Protein AF-A0A2M7FS02-F1 (afdb_monomer_lite)

Radius of gyration: 15.83 Å; chains: 1; bounding box: 42×25×38 Å

Secondary structure (DSSP, 8-state):
---EEEEEETTEEEEEE--EEEEETTEEEE---EEEEEETTTEEEEEE--S-HHHHHHHHHHHHH--B-SSTTSPPB-TTT--

pLDDT: mean 94.88, std 4.04, range [75.06, 98.62]

Sequence (83 aa):
MTYCVAIKLNVGLVFLSDSRTNAGLDQISTFRKMIVYEKPDDRFMVLLSAGNLSISQSVREILQVEKLKEHEDSQPITIWNAT

Foldseek 3Di:
DWDWDWDDDPVGIDIDTAFWDDQDDVDTDGDDQWDWDDDPPQDIDIGGDDDHPVVSVVVVVCLVPPWDDPDPPDHTDHPRPDD

Structure (mmCIF, N/CA/C/O backbone):
data_AF-A0A2M7FS02-F1
#
_entry.id   AF-A0A2M7FS02-F1
#
loop_
_atom_site.group_PDB
_atom_site.id
_atom_site.type_symbol
_atom_site.label_atom_id
_atom_site.label_alt_id
_atom_site.label_comp_id
_atom_site.label_asym_id
_atom_site.label_entity_id
_atom_site.label_seq_id
_atom_site.pdbx_PDB_ins_code
_atom_site.Cartn_x
_atom_site.Cartn_y
_atom_site.Cartn_z
_atom_site.occupancy
_atom_site.B_iso_or_equiv
_atom_site.auth_seq_id
_atom_site.auth_comp_id
_atom_site.auth_asym_id
_atom_site.auth_atom_id
_atom_site.pdbx_PDB_model_num
ATOM 1 N N . MET A 1 1 ? 12.603 0.013 -12.763 1.00 75.06 1 MET A N 1
ATOM 2 C CA . MET A 1 1 ? 11.425 0.368 -13.579 1.00 75.06 1 MET A CA 1
ATOM 3 C C . MET A 1 1 ? 10.233 0.069 -12.711 1.00 75.06 1 MET A C 1
ATOM 5 O O . MET A 1 1 ? 10.185 -1.041 -12.219 1.00 75.06 1 MET A O 1
ATOM 9 N N . THR A 1 2 ? 9.381 1.058 -12.469 1.00 94.81 2 THR A N 1
ATOM 10 C CA . THR A 1 2 ? 8.263 0.943 -11.534 1.00 94.81 2 THR A CA 1
ATOM 11 C C . THR A 1 2 ? 6.980 1.250 -12.283 1.00 94.81 2 THR A C 1
ATOM 13 O O . THR A 1 2 ? 6.848 2.354 -12.810 1.00 94.81 2 THR A O 1
ATOM 16 N N . TYR A 1 3 ? 6.064 0.287 -12.339 1.00 97.75 3 TYR A N 1
ATOM 17 C CA . TYR A 1 3 ? 4.791 0.423 -13.027 1.00 97.75 3 TYR A CA 1
ATOM 18 C C . TYR A 1 3 ? 3.666 -0.281 -12.269 1.00 97.75 3 TYR A C 1
ATOM 20 O O . TYR A 1 3 ? 3.730 -1.473 -11.959 1.00 97.75 3 TYR A O 1
ATOM 28 N N . CYS A 1 4 ? 2.621 0.494 -12.000 1.00 98.12 4 CYS A N 1
ATOM 29 C CA . CYS A 1 4 ? 1.423 0.078 -11.294 1.00 98.12 4 CYS A CA 1
ATOM 30 C C . CYS A 1 4 ? 0.206 0.567 -12.083 1.00 98.12 4 CYS A C 1
ATOM 32 O O . CYS A 1 4 ? 0.233 1.661 -12.649 1.00 98.12 4 CYS A O 1
ATOM 34 N N . VAL A 1 5 ? -0.863 -0.224 -12.100 1.00 98.31 5 VAL A N 1
ATOM 35 C CA . VAL A 1 5 ? -2.130 0.128 -12.743 1.00 98.31 5 VAL A CA 1
ATOM 36 C C . VAL A 1 5 ? -3.300 -0.286 -11.855 1.00 98.31 5 VAL A C 1
ATOM 38 O O . VAL A 1 5 ? -3.296 -1.360 -11.251 1.00 98.31 5 VAL A O 1
ATOM 41 N N . ALA A 1 6 ? -4.301 0.586 -11.783 1.00 98.38 6 ALA A N 1
ATOM 42 C CA . ALA A 1 6 ? -5.592 0.313 -11.174 1.00 98.38 6 ALA A CA 1
ATOM 43 C C . ALA A 1 6 ? -6.685 0.646 -12.192 1.00 98.38 6 ALA A C 1
ATOM 45 O O . ALA A 1 6 ? -6.645 1.700 -12.827 1.00 98.38 6 ALA A O 1
ATOM 46 N N . ILE A 1 7 ? -7.648 -0.255 -12.357 1.00 98.62 7 ILE A N 1
ATOM 47 C CA . ILE A 1 7 ? -8.756 -0.109 -13.300 1.00 98.62 7 ILE A CA 1
ATOM 48 C C . ILE A 1 7 ? -10.057 -0.185 -12.515 1.00 98.62 7 ILE A C 1
ATOM 50 O O . ILE A 1 7 ? -10.296 -1.150 -11.790 1.00 98.62 7 ILE A O 1
ATOM 54 N N . LYS A 1 8 ? -10.907 0.828 -12.693 1.00 98.00 8 LYS A N 1
ATOM 55 C CA . LYS A 1 8 ? -12.280 0.833 -12.195 1.00 98.00 8 LYS A CA 1
ATOM 56 C C . LYS A 1 8 ? -13.222 0.364 -13.296 1.00 98.00 8 LYS A C 1
ATOM 58 O O . LYS A 1 8 ? -13.251 0.944 -14.377 1.00 98.00 8 LYS A O 1
ATOM 63 N N . LEU A 1 9 ? -14.014 -0.653 -12.990 1.00 98.31 9 LEU A N 1
ATOM 64 C CA . LEU A 1 9 ? -15.053 -1.213 -13.843 1.00 98.31 9 LEU A CA 1
ATOM 65 C C . LEU A 1 9 ? -16.416 -1.037 -13.166 1.00 98.31 9 LEU A C 1
ATOM 67 O O . LEU A 1 9 ? -16.503 -0.810 -11.961 1.00 98.31 9 LEU A O 1
ATOM 71 N N . ASN A 1 10 ? -17.494 -1.209 -13.929 1.00 98.12 10 ASN A N 1
ATOM 72 C CA . ASN A 1 10 ? -18.849 -1.189 -13.365 1.00 98.12 10 ASN A CA 1
ATOM 73 C C . ASN A 1 10 ? -19.078 -2.321 -12.347 1.00 98.12 10 ASN A C 1
ATOM 75 O O . ASN A 1 10 ? -19.891 -2.174 -11.444 1.00 98.12 10 ASN A O 1
ATOM 79 N N . VAL A 1 11 ? -18.357 -3.438 -12.492 1.00 97.88 11 VAL A N 1
ATOM 80 C CA . VAL A 1 11 ? -18.493 -4.642 -11.653 1.00 97.88 11 VAL A CA 1
ATOM 81 C C . VAL A 1 11 ? -17.448 -4.739 -10.539 1.00 97.88 11 VAL A C 1
ATOM 83 O O . VAL A 1 11 ? -17.478 -5.692 -9.768 1.00 97.88 11 VAL A O 1
ATOM 86 N N . GLY A 1 12 ? -16.499 -3.801 -10.457 1.00 96.88 12 GLY A N 1
ATOM 87 C CA . GLY A 1 12 ? -15.441 -3.863 -9.451 1.00 96.88 12 GLY A CA 1
ATOM 88 C C . GLY A 1 12 ? -14.141 -3.190 -9.869 1.00 96.88 12 GLY A C 1
ATOM 89 O O . GLY A 1 12 ? -14.117 -2.316 -10.735 1.00 96.88 12 GLY A O 1
ATOM 90 N N . LEU A 1 13 ? -13.047 -3.597 -9.227 1.00 98.12 13 LEU A N 1
ATOM 91 C CA . LEU A 1 13 ? -11.720 -3.005 -9.384 1.00 98.12 13 LEU A CA 1
ATOM 92 C C . LEU A 1 13 ? -10.690 -4.081 -9.755 1.00 98.12 13 LEU A C 1
ATOM 94 O O . LEU A 1 13 ? -10.773 -5.212 -9.281 1.00 98.12 13 LEU A O 1
ATOM 98 N N . VAL A 1 14 ? -9.699 -3.715 -10.568 1.00 98.00 14 VAL A N 1
ATOM 99 C CA . VAL A 1 14 ? -8.538 -4.556 -10.906 1.00 98.00 14 VAL A CA 1
ATOM 100 C C . VAL A 1 14 ? -7.265 -3.795 -10.563 1.00 98.00 14 VAL A C 1
ATOM 102 O O . VAL A 1 14 ? -7.127 -2.633 -10.938 1.00 98.00 14 VAL A O 1
ATOM 105 N N . PHE A 1 15 ? -6.321 -4.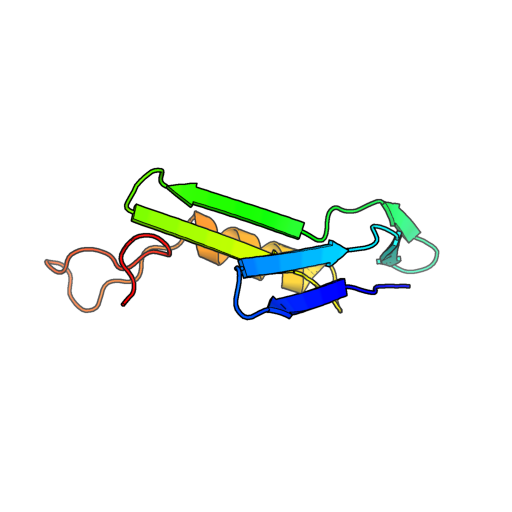451 -9.890 1.00 98.56 15 PHE A N 1
ATOM 106 C CA . PHE A 1 15 ? -5.043 -3.860 -9.491 1.00 98.56 15 PHE A CA 1
ATOM 107 C C . PHE A 1 15 ? -3.885 -4.734 -9.961 1.00 98.56 15 PHE A C 1
ATOM 109 O O . PHE A 1 15 ? -3.941 -5.957 -9.848 1.00 98.56 15 PHE A O 1
ATOM 116 N N . LEU A 1 16 ? -2.814 -4.112 -10.450 1.00 98.25 16 LEU A N 1
ATOM 117 C CA . LEU A 1 16 ? -1.592 -4.806 -10.848 1.00 98.25 16 LEU A CA 1
ATOM 118 C C . LEU A 1 16 ? -0.371 -3.927 -10.570 1.00 98.25 16 LEU A C 1
ATOM 120 O O . LEU A 1 16 ? -0.396 -2.716 -10.781 1.00 98.25 16 LEU A O 1
ATOM 124 N N . SER A 1 17 ? 0.709 -4.542 -10.093 1.00 98.25 17 SER A N 1
ATOM 125 C CA . SER A 1 17 ? 1.979 -3.862 -9.831 1.00 98.25 17 SER A CA 1
ATOM 126 C C . SER A 1 17 ? 3.156 -4.751 -10.192 1.00 98.25 17 SER A C 1
ATOM 128 O O . SER A 1 17 ? 3.161 -5.933 -9.844 1.00 98.25 17 SER A O 1
ATOM 130 N N . ASP A 1 18 ? 4.184 -4.173 -10.799 1.00 97.94 18 ASP A N 1
ATOM 131 C CA . ASP A 1 18 ? 5.491 -4.815 -10.890 1.00 97.94 18 ASP A CA 1
ATOM 132 C C . ASP A 1 18 ? 6.254 -4.721 -9.544 1.00 97.94 18 ASP A C 1
ATOM 134 O O . ASP A 1 18 ? 5.814 -4.087 -8.583 1.00 97.94 18 ASP A O 1
ATOM 138 N N . SER A 1 19 ? 7.444 -5.319 -9.458 1.00 96.94 19 SER A N 1
ATOM 139 C CA . SER A 1 19 ? 8.239 -5.372 -8.222 1.00 96.94 19 SER A CA 1
ATOM 140 C C . SER A 1 19 ? 9.684 -4.887 -8.357 1.00 96.94 19 SER A C 1
ATOM 142 O O . SER A 1 19 ? 10.358 -4.725 -7.342 1.00 96.94 19 SER A O 1
ATOM 144 N N . ARG A 1 20 ? 10.167 -4.578 -9.568 1.00 97.69 20 ARG A N 1
ATOM 145 C CA . ARG A 1 20 ? 11.539 -4.094 -9.765 1.00 97.69 20 ARG A CA 1
ATOM 146 C C . ARG A 1 20 ? 11.661 -2.671 -9.226 1.00 97.69 20 ARG A C 1
ATOM 148 O O . ARG A 1 20 ? 10.921 -1.789 -9.647 1.00 97.69 20 ARG A O 1
ATOM 155 N N . THR A 1 21 ? 12.618 -2.405 -8.350 1.00 96.44 21 THR A N 1
ATOM 156 C CA . THR A 1 21 ? 12.782 -1.081 -7.734 1.00 96.44 21 THR A CA 1
ATOM 157 C C . THR A 1 21 ? 14.246 -0.681 -7.723 1.00 96.44 21 THR A C 1
ATOM 159 O O . THR A 1 21 ? 15.113 -1.514 -7.481 1.00 96.44 21 THR A O 1
ATOM 162 N N . ASN A 1 22 ? 14.515 0.595 -7.995 1.00 95.06 22 ASN A N 1
ATOM 163 C CA . ASN A 1 22 ? 15.823 1.192 -7.751 1.00 95.06 22 ASN A CA 1
ATOM 164 C C . ASN A 1 22 ? 15.862 1.657 -6.284 1.00 95.06 22 ASN A C 1
ATOM 166 O O . ASN A 1 22 ? 15.074 2.523 -5.902 1.00 95.06 22 ASN A O 1
ATOM 170 N N . ALA A 1 23 ? 16.722 1.038 -5.479 1.00 92.44 23 ALA A N 1
ATOM 171 C CA . ALA A 1 23 ? 16.916 1.333 -4.059 1.00 92.44 23 ALA A CA 1
ATOM 172 C C . ALA A 1 23 ? 18.180 2.173 -3.789 1.00 92.44 23 ALA A C 1
ATOM 174 O O . ALA A 1 23 ? 18.461 2.499 -2.640 1.00 92.44 23 ALA A O 1
ATOM 175 N N . GLY A 1 24 ? 18.932 2.530 -4.832 1.00 93.12 24 GLY A N 1
ATOM 176 C CA . GLY A 1 24 ? 20.215 3.214 -4.736 1.00 93.12 24 GLY A CA 1
ATOM 177 C C . GLY A 1 24 ? 21.065 3.000 -5.987 1.00 93.12 24 GLY A C 1
ATOM 178 O O . GLY A 1 24 ? 20.686 2.269 -6.906 1.00 93.12 24 GLY A O 1
ATOM 179 N N . LEU A 1 25 ? 22.239 3.632 -6.019 1.00 94.88 25 LEU A N 1
ATOM 180 C CA . LEU A 1 25 ? 23.209 3.419 -7.092 1.00 94.88 25 LEU A CA 1
ATOM 181 C C . LEU A 1 25 ? 23.566 1.926 -7.171 1.00 94.88 25 LEU A C 1
ATOM 183 O O . LEU A 1 25 ? 23.957 1.336 -6.167 1.00 94.88 25 LEU A O 1
ATOM 187 N N . ASP A 1 26 ? 23.360 1.325 -8.344 1.00 93.44 26 ASP A N 1
ATOM 188 C CA . ASP A 1 26 ? 23.576 -0.103 -8.625 1.00 93.44 26 ASP A CA 1
ATOM 189 C C . ASP A 1 26 ? 22.816 -1.083 -7.715 1.00 93.44 26 ASP A C 1
ATOM 191 O O . ASP A 1 26 ? 23.146 -2.264 -7.620 1.00 93.44 26 ASP A O 1
ATOM 195 N N . GLN A 1 27 ? 21.733 -0.620 -7.086 1.00 94.19 27 GLN A N 1
ATOM 196 C CA . GLN A 1 27 ? 20.880 -1.436 -6.225 1.00 94.19 27 GLN A CA 1
ATOM 197 C C . GLN A 1 27 ? 19.491 -1.589 -6.840 1.00 94.19 27 GLN A C 1
ATOM 199 O O . GLN A 1 27 ? 18.545 -0.870 -6.508 1.00 94.19 27 GLN A O 1
ATOM 204 N N . ILE A 1 28 ? 19.360 -2.548 -7.758 1.00 95.19 28 ILE A N 1
ATOM 205 C CA . ILE A 1 28 ? 18.069 -2.938 -8.329 1.00 95.19 28 ILE A CA 1
ATOM 206 C C . ILE A 1 28 ? 17.605 -4.227 -7.658 1.00 95.19 28 ILE A C 1
ATOM 208 O O . ILE A 1 28 ? 18.195 -5.285 -7.853 1.00 95.19 28 ILE A O 1
ATOM 212 N N . SER A 1 29 ? 16.507 -4.132 -6.915 1.00 95.62 29 SER A N 1
ATOM 213 C CA . SER A 1 29 ? 15.982 -5.222 -6.089 1.00 95.62 29 SER A CA 1
ATOM 214 C C . SER A 1 29 ? 14.473 -5.381 -6.264 1.00 95.62 29 SER A C 1
ATOM 216 O O . SER A 1 29 ? 13.808 -4.574 -6.922 1.00 95.62 29 SER A O 1
ATOM 218 N N . THR A 1 30 ? 13.927 -6.433 -5.663 1.00 97.12 30 THR A N 1
ATOM 219 C CA . THR A 1 30 ? 12.498 -6.751 -5.690 1.00 97.12 30 THR A CA 1
ATOM 220 C C . THR A 1 30 ? 11.823 -6.233 -4.425 1.00 97.12 30 THR A C 1
ATOM 222 O O . THR A 1 30 ? 12.099 -6.722 -3.334 1.00 97.12 30 THR A O 1
ATOM 225 N N . PHE A 1 31 ? 10.898 -5.284 -4.566 1.00 96.69 31 PHE A N 1
ATOM 226 C CA . PHE A 1 31 ? 10.067 -4.793 -3.465 1.00 96.69 31 PHE A CA 1
ATOM 227 C C . PHE A 1 31 ? 8.589 -4.837 -3.845 1.00 96.69 31 PHE A C 1
ATOM 229 O O . PHE A 1 31 ? 8.208 -4.558 -4.982 1.00 96.69 31 PHE A O 1
ATOM 236 N N . ARG A 1 32 ? 7.737 -5.185 -2.877 1.00 96.62 32 ARG A N 1
ATOM 237 C CA . ARG A 1 32 ? 6.284 -5.208 -3.065 1.00 96.62 32 ARG A CA 1
ATOM 238 C C . ARG A 1 32 ? 5.749 -3.778 -3.161 1.00 96.62 32 ARG A C 1
ATOM 240 O O . ARG A 1 32 ? 5.978 -2.980 -2.258 1.00 96.62 32 ARG A O 1
ATOM 247 N N . LYS A 1 33 ? 5.007 -3.495 -4.234 1.00 97.94 33 LYS A N 1
ATOM 248 C CA . LYS A 1 33 ? 4.395 -2.183 -4.501 1.00 97.94 33 LYS A CA 1
ATOM 249 C C . LYS A 1 33 ? 2.878 -2.153 -4.331 1.00 97.94 33 LYS A C 1
ATOM 251 O O . LYS A 1 33 ? 2.275 -1.115 -4.550 1.00 97.94 33 LYS A O 1
ATOM 256 N N . MET A 1 34 ? 2.274 -3.278 -3.954 1.00 98.19 34 MET A N 1
ATOM 257 C CA . MET A 1 34 ? 0.843 -3.408 -3.697 1.00 98.19 34 MET A CA 1
ATOM 258 C C . MET A 1 34 ? 0.617 -3.873 -2.265 1.00 98.19 34 MET A C 1
ATOM 260 O O . MET A 1 34 ? 1.217 -4.857 -1.827 1.00 98.19 34 MET A O 1
ATOM 264 N N . ILE A 1 35 ? -0.261 -3.181 -1.551 1.00 97.06 35 ILE A N 1
ATOM 265 C CA . ILE A 1 35 ? -0.675 -3.533 -0.194 1.00 97.06 35 ILE A CA 1
ATOM 266 C C . ILE A 1 35 ? -2.192 -3.540 -0.157 1.00 97.06 35 ILE A C 1
ATOM 268 O O . ILE A 1 35 ? -2.827 -2.608 -0.643 1.00 97.06 35 ILE A O 1
ATOM 272 N N . VAL A 1 36 ? -2.746 -4.601 0.419 1.00 96.25 36 VAL A N 1
ATOM 273 C CA . VAL A 1 36 ? -4.182 -4.773 0.612 1.00 96.25 36 VAL A CA 1
ATOM 274 C C . VAL A 1 36 ? -4.498 -4.513 2.077 1.00 96.25 36 VAL A C 1
ATOM 276 O O . VAL A 1 36 ? -3.874 -5.100 2.961 1.00 96.25 36 VAL A O 1
ATOM 279 N N . TYR A 1 37 ? -5.456 -3.627 2.314 1.00 95.38 37 TYR A N 1
ATOM 280 C CA . TYR A 1 37 ? -6.046 -3.359 3.616 1.00 95.38 37 TYR A CA 1
ATOM 281 C C . TYR A 1 37 ? -7.487 -3.848 3.567 1.00 95.38 37 TYR A C 1
ATOM 283 O 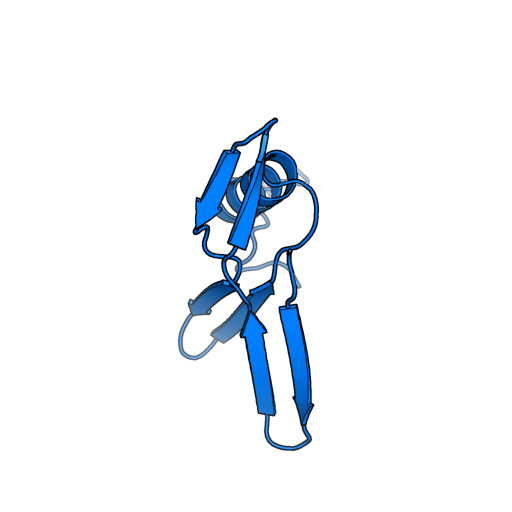O . TYR A 1 37 ? -8.315 -3.286 2.850 1.00 95.38 37 TYR A O 1
ATOM 291 N N . GLU A 1 38 ? -7.780 -4.902 4.315 1.00 95.62 38 GLU A N 1
ATOM 292 C CA . GLU A 1 38 ? -9.097 -5.523 4.336 1.00 95.62 38 GLU A CA 1
ATOM 293 C C . GLU A 1 38 ? -9.618 -5.581 5.766 1.00 95.62 38 GLU A C 1
ATOM 295 O O . GLU A 1 38 ? -8.957 -6.102 6.668 1.00 95.62 38 GLU A O 1
ATOM 300 N N . LYS A 1 39 ? -10.822 -5.044 5.952 1.00 95.00 39 LYS A N 1
ATOM 301 C CA . LYS A 1 39 ? -11.660 -5.299 7.113 1.00 95.00 39 LYS A CA 1
ATOM 302 C C . LYS A 1 39 ? -12.953 -5.921 6.582 1.00 95.00 39 LYS A C 1
ATOM 304 O O . LYS A 1 39 ? -13.755 -5.177 6.005 1.00 95.00 39 LYS A O 1
ATOM 309 N N . PRO A 1 40 ? -13.121 -7.254 6.711 1.00 95.81 40 PRO A N 1
ATOM 310 C CA . PRO A 1 40 ? -14.289 -7.955 6.191 1.00 95.81 40 PRO A CA 1
ATOM 311 C C . PRO A 1 40 ? -15.584 -7.264 6.618 1.00 95.81 40 PRO A C 1
ATOM 313 O O . PRO A 1 40 ? -15.676 -6.769 7.742 1.00 95.81 40 PRO A O 1
ATOM 316 N N . ASP A 1 41 ? -16.537 -7.186 5.692 1.00 95.12 41 ASP A N 1
ATOM 317 C CA . ASP A 1 41 ? -17.857 -6.567 5.878 1.00 95.12 41 ASP A CA 1
ATOM 318 C C . ASP A 1 41 ? -17.869 -5.050 6.196 1.00 95.12 41 ASP A C 1
ATOM 320 O O . ASP A 1 41 ? -18.936 -4.485 6.424 1.00 95.12 41 ASP A O 1
ATOM 324 N N . ASP A 1 42 ? -16.719 -4.362 6.172 1.00 94.56 42 ASP A N 1
ATOM 325 C CA . ASP A 1 42 ? -16.606 -2.907 6.404 1.00 94.56 42 ASP A CA 1
ATOM 326 C C . ASP A 1 42 ? -15.963 -2.203 5.203 1.00 94.56 42 ASP A C 1
ATOM 328 O O . ASP A 1 42 ? -16.613 -1.422 4.506 1.00 94.56 42 ASP A O 1
ATOM 332 N N . ARG A 1 43 ? -14.684 -2.492 4.921 1.00 93.56 43 ARG A N 1
ATOM 333 C CA . ARG A 1 43 ? -13.938 -1.792 3.868 1.00 93.56 43 ARG A CA 1
ATOM 334 C C . ARG A 1 43 ? -12.777 -2.594 3.302 1.00 93.56 43 ARG A C 1
ATOM 336 O O . ARG A 1 43 ? -12.081 -3.323 4.008 1.00 93.56 43 ARG A O 1
ATOM 343 N N . PHE A 1 44 ? -12.522 -2.358 2.020 1.00 94.88 44 PHE A N 1
ATOM 344 C CA . PHE A 1 44 ? -11.393 -2.896 1.274 1.00 94.88 44 PHE A CA 1
ATOM 345 C C . PHE A 1 44 ? -10.672 -1.755 0.558 1.00 94.88 44 PHE A C 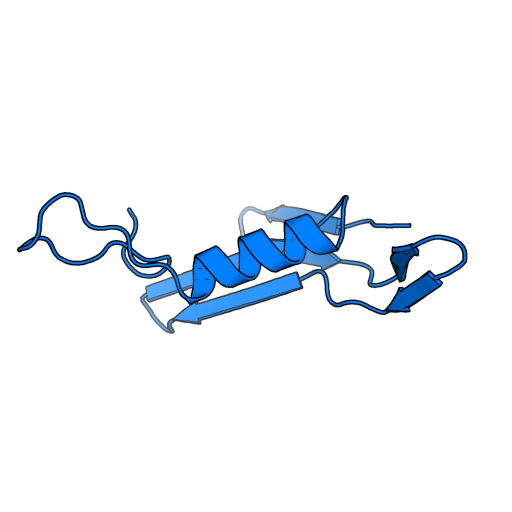1
ATOM 347 O O . PHE A 1 44 ? -11.289 -0.983 -0.177 1.00 94.88 44 PHE A O 1
ATOM 354 N N . MET A 1 45 ? -9.367 -1.636 0.775 1.00 96.12 45 MET A N 1
ATOM 355 C CA . MET A 1 45 ? -8.528 -0.591 0.190 1.00 96.12 45 MET A CA 1
ATOM 356 C C . MET A 1 45 ? -7.239 -1.208 -0.349 1.00 96.12 45 MET A C 1
ATOM 358 O O . MET A 1 45 ? -6.684 -2.139 0.236 1.00 96.12 45 MET A O 1
ATOM 362 N N . VAL A 1 46 ? -6.728 -0.660 -1.451 1.00 97.62 46 VAL A N 1
ATOM 363 C CA . VAL A 1 46 ? -5.458 -1.088 -2.051 1.00 97.62 46 VAL A CA 1
ATOM 364 C C . VAL A 1 46 ? -4.556 0.121 -2.238 1.00 97.62 46 VAL A C 1
ATOM 366 O O . VAL A 1 46 ? -4.948 1.100 -2.870 1.00 97.62 46 VAL A O 1
ATOM 369 N N . LEU A 1 47 ? -3.333 0.033 -1.718 1.00 97.69 47 LEU A N 1
ATOM 370 C CA . LEU A 1 47 ? -2.282 1.025 -1.924 1.00 97.69 47 LEU A CA 1
ATOM 371 C C . LEU A 1 47 ? -1.290 0.509 -2.969 1.00 97.69 47 LEU A C 1
ATOM 373 O O . LEU A 1 47 ? -0.689 -0.552 -2.784 1.00 97.69 47 LEU A O 1
ATOM 377 N N . LEU A 1 48 ? -1.107 1.281 -4.042 1.00 98.44 48 LEU A N 1
ATOM 378 C CA . LEU A 1 48 ? -0.083 1.068 -5.066 1.00 98.44 48 LEU A CA 1
ATOM 379 C C . LEU A 1 48 ? 1.013 2.131 -4.933 1.00 98.44 48 LEU A C 1
ATOM 381 O O . LEU A 1 48 ? 0.697 3.315 -4.831 1.00 98.44 48 LEU A O 1
ATOM 385 N N . SER A 1 49 ? 2.288 1.737 -4.958 1.00 97.81 49 SER A N 1
ATOM 386 C CA . SER A 1 49 ? 3.415 2.671 -4.822 1.00 97.81 49 SER A CA 1
ATOM 387 C C . SER A 1 49 ? 4.245 2.821 -6.098 1.00 97.81 49 SER A C 1
ATOM 389 O O . SER A 1 49 ? 4.457 1.874 -6.857 1.00 97.81 49 SER A O 1
ATOM 391 N N . ALA A 1 50 ? 4.736 4.039 -6.325 1.00 97.12 50 ALA A N 1
ATOM 392 C CA . ALA A 1 50 ? 5.705 4.375 -7.359 1.00 97.12 50 ALA A CA 1
ATOM 393 C C . ALA A 1 50 ? 6.601 5.534 -6.898 1.00 97.12 50 ALA A C 1
ATOM 395 O O . ALA A 1 50 ? 6.240 6.279 -5.991 1.00 97.12 50 ALA A O 1
ATOM 396 N N . GLY A 1 51 ? 7.768 5.690 -7.526 1.00 95.69 51 GLY A N 1
ATOM 397 C CA . GLY A 1 51 ? 8.731 6.737 -7.177 1.00 95.69 51 GLY A CA 1
ATOM 398 C C . GLY A 1 51 ? 9.791 6.273 -6.177 1.00 95.69 51 GLY A C 1
ATOM 399 O O . GLY A 1 51 ? 10.318 5.166 -6.298 1.00 95.69 51 GLY A O 1
ATOM 400 N N . ASN A 1 52 ? 10.148 7.148 -5.234 1.00 96.50 52 ASN A N 1
ATOM 401 C CA . ASN A 1 52 ? 11.228 6.908 -4.280 1.00 96.50 52 ASN A CA 1
ATOM 402 C C . ASN A 1 52 ? 10.837 5.830 -3.250 1.00 96.50 52 ASN A C 1
ATOM 404 O O . ASN A 1 52 ? 9.805 5.939 -2.583 1.00 96.50 52 ASN A O 1
ATOM 408 N N . LEU A 1 53 ? 11.690 4.809 -3.105 1.00 96.19 53 LEU A N 1
ATOM 409 C CA . LEU A 1 53 ? 11.440 3.677 -2.218 1.00 96.19 53 LEU A CA 1
ATOM 410 C C . LEU A 1 53 ? 11.300 4.100 -0.750 1.00 96.19 53 LEU A C 1
ATOM 412 O O . LEU A 1 53 ? 10.322 3.693 -0.127 1.00 96.19 53 LEU A O 1
ATOM 416 N N . SER A 1 54 ? 12.203 4.933 -0.219 1.00 96.94 54 SER A N 1
ATOM 417 C CA . SER A 1 54 ? 12.158 5.327 1.195 1.00 96.94 54 SER A CA 1
ATOM 418 C C . SER A 1 54 ? 10.891 6.115 1.510 1.00 96.94 54 SER A C 1
ATOM 420 O O . SER A 1 54 ? 10.182 5.773 2.449 1.00 96.94 54 SER A O 1
ATOM 422 N N . ILE A 1 55 ? 10.524 7.079 0.662 1.00 97.50 55 ILE A N 1
ATOM 423 C CA . ILE A 1 55 ? 9.297 7.867 0.843 1.00 97.50 55 ILE A CA 1
ATOM 424 C C . ILE A 1 55 ? 8.058 6.969 0.806 1.00 97.50 55 ILE A C 1
ATOM 426 O O . ILE A 1 55 ? 7.193 7.069 1.673 1.00 97.50 55 ILE A O 1
ATOM 430 N N . SER A 1 56 ? 7.976 6.051 -0.163 1.00 97.19 56 SER A N 1
ATOM 431 C CA . SER A 1 56 ? 6.830 5.139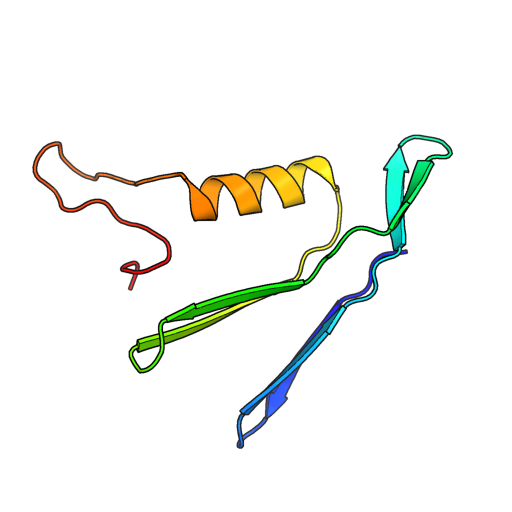 -0.258 1.00 97.19 56 SER A CA 1
ATOM 432 C C . SER A 1 56 ? 6.704 4.205 0.953 1.00 97.19 56 SER A C 1
ATOM 434 O O . SER A 1 56 ? 5.592 3.899 1.384 1.00 97.19 56 SER A O 1
ATOM 436 N N . GLN A 1 57 ? 7.834 3.776 1.526 1.00 96.50 57 GLN A N 1
ATOM 437 C CA . GLN A 1 57 ? 7.869 2.956 2.734 1.00 96.50 57 GLN A CA 1
ATOM 438 C C . GLN A 1 57 ? 7.448 3.760 3.966 1.00 96.50 57 GLN A C 1
ATOM 440 O O . GLN A 1 57 ? 6.609 3.278 4.722 1.00 96.50 57 GLN A O 1
ATOM 445 N N . SER A 1 58 ? 7.942 4.991 4.121 1.00 97.69 58 SER A N 1
ATOM 446 C CA . SER A 1 58 ? 7.560 5.871 5.230 1.00 97.69 58 SER A CA 1
ATOM 447 C C . SER A 1 58 ? 6.073 6.223 5.203 1.00 97.69 58 SER A C 1
ATOM 449 O O . SER A 1 58 ? 5.415 6.157 6.233 1.00 97.69 58 SER A O 1
ATOM 451 N N . VAL A 1 59 ? 5.502 6.532 4.033 1.00 96.88 59 VAL A N 1
ATOM 452 C CA . VAL A 1 59 ? 4.056 6.802 3.914 1.00 96.88 59 VAL A CA 1
ATOM 453 C C . VAL A 1 59 ? 3.232 5.579 4.313 1.00 96.88 59 VAL A C 1
ATOM 455 O O . VAL A 1 59 ? 2.254 5.702 5.047 1.00 96.88 59 VAL A O 1
ATOM 458 N N . ARG A 1 60 ? 3.631 4.384 3.862 1.00 95.19 60 ARG A N 1
ATOM 459 C CA . ARG A 1 60 ? 2.979 3.137 4.275 1.00 95.19 60 ARG A CA 1
ATOM 460 C C . ARG A 1 60 ? 3.045 2.956 5.791 1.00 95.19 60 ARG A C 1
ATOM 462 O O . ARG A 1 60 ? 2.040 2.573 6.383 1.00 95.19 60 ARG A O 1
ATOM 469 N N . GLU A 1 61 ? 4.215 3.154 6.387 1.00 95.94 61 GLU A N 1
ATOM 470 C CA . GLU A 1 61 ? 4.417 2.997 7.827 1.00 95.94 61 GLU A CA 1
ATOM 471 C C . GLU A 1 61 ? 3.520 3.957 8.606 1.00 95.94 61 GLU A C 1
ATOM 473 O O . GLU A 1 61 ? 2.748 3.506 9.447 1.00 95.94 61 GLU A O 1
ATOM 478 N N . ILE A 1 62 ? 3.507 5.237 8.223 1.00 95.56 62 ILE A N 1
ATOM 479 C CA . ILE A 1 62 ? 2.627 6.264 8.793 1.00 95.56 62 ILE A CA 1
ATOM 480 C C . ILE A 1 62 ? 1.162 5.818 8.756 1.00 95.56 62 ILE A C 1
ATOM 482 O O . ILE A 1 62 ? 0.492 5.833 9.782 1.00 95.56 62 ILE A O 1
ATOM 486 N N . LEU A 1 63 ? 0.670 5.333 7.610 1.00 94.56 63 LEU A N 1
ATOM 487 C CA . LEU A 1 63 ? -0.712 4.847 7.487 1.00 94.56 63 LEU A CA 1
ATOM 488 C C . LEU A 1 63 ? -1.039 3.657 8.410 1.00 94.56 63 LEU A C 1
ATOM 490 O O . 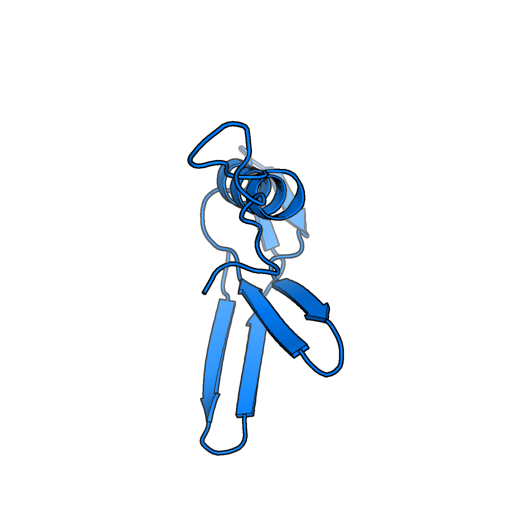LEU A 1 63 ? -2.214 3.409 8.681 1.00 94.56 63 LEU A O 1
ATOM 494 N N . GLN A 1 64 ? -0.034 2.895 8.854 1.00 91.50 64 GLN A N 1
ATOM 495 C CA . GLN A 1 64 ? -0.207 1.733 9.730 1.00 91.50 64 GLN A CA 1
ATOM 496 C C . GLN A 1 64 ? -0.101 2.081 11.217 1.00 91.50 64 GLN A C 1
ATOM 498 O O . GLN A 1 64 ? -0.797 1.459 12.022 1.00 91.50 64 GLN A O 1
ATOM 503 N N . VAL A 1 65 ? 0.773 3.021 11.582 1.00 93.44 65 VAL A N 1
ATOM 504 C CA . VAL A 1 65 ? 1.127 3.276 12.988 1.00 93.44 65 VAL A CA 1
ATOM 505 C C . VAL A 1 65 ? 0.544 4.574 13.535 1.00 93.44 65 VAL A C 1
ATOM 507 O O . VAL A 1 65 ? 0.223 4.632 14.723 1.00 93.44 65 VAL A O 1
ATOM 510 N N . GLU A 1 66 ? 0.382 5.595 12.692 1.00 93.12 66 GLU A N 1
ATOM 511 C CA . GLU A 1 66 ? -0.004 6.923 13.156 1.00 93.12 66 GLU A CA 1
ATOM 512 C C . GLU A 1 66 ? -1.490 7.006 13.500 1.00 93.12 66 GLU A C 1
ATOM 514 O O . GLU A 1 66 ? -2.366 6.420 12.855 1.00 93.12 66 GLU A O 1
ATOM 519 N N . LYS A 1 67 ? -1.762 7.772 14.555 1.00 93.56 67 LYS A N 1
ATOM 520 C CA . LYS A 1 67 ? -3.096 8.038 15.089 1.00 93.56 67 LYS A CA 1
ATOM 521 C C . LYS A 1 67 ? -3.256 9.540 15.230 1.00 93.56 67 LYS A C 1
ATOM 523 O O . LYS A 1 67 ? -2.667 10.141 16.125 1.00 93.56 67 LYS A O 1
ATOM 528 N N . LEU A 1 68 ? -4.059 10.141 14.362 1.00 92.38 68 LEU A N 1
ATOM 529 C CA . LEU A 1 68 ? -4.294 11.580 14.396 1.00 92.38 68 LEU A CA 1
ATOM 530 C C . LEU A 1 68 ? -5.350 11.894 15.459 1.00 92.38 68 LEU A C 1
ATOM 532 O O . LEU A 1 68 ? -6.403 11.264 15.488 1.00 92.38 68 LEU A O 1
ATOM 536 N N . LYS A 1 69 ? -5.074 12.858 16.336 1.00 92.81 69 LYS A N 1
ATOM 537 C CA . LYS A 1 69 ? -6.026 13.367 17.329 1.00 92.81 69 LYS A CA 1
ATOM 538 C C . LYS A 1 69 ? -6.223 14.859 17.111 1.00 92.81 69 LYS A C 1
ATOM 540 O O . LYS A 1 69 ? -5.239 15.584 17.001 1.00 92.81 69 LYS A O 1
ATOM 545 N N . GLU A 1 70 ? -7.471 15.310 17.088 1.00 85.00 70 GLU A N 1
ATOM 546 C CA . GLU A 1 70 ? -7.787 16.743 17.026 1.00 85.00 70 GLU A CA 1
ATOM 547 C C . GLU A 1 70 ? -7.658 17.388 18.414 1.00 85.00 70 GLU A C 1
ATOM 549 O O . GLU A 1 70 ? -7.061 18.452 18.566 1.00 85.00 70 GLU A O 1
ATOM 554 N N . HIS A 1 71 ? -8.145 16.688 19.444 1.00 88.56 71 HIS A N 1
ATOM 555 C CA . HIS A 1 71 ? -8.048 17.057 20.862 1.00 88.56 71 HIS A CA 1
ATOM 556 C C . HIS A 1 71 ? -7.728 15.818 21.721 1.00 88.56 71 HIS A C 1
ATOM 558 O O . HIS A 1 71 ? -7.922 14.689 21.262 1.00 88.56 71 HIS A O 1
ATOM 564 N N . GLU A 1 72 ? -7.249 15.992 22.960 1.00 85.75 72 GLU A N 1
ATOM 565 C CA . GLU A 1 72 ? -6.795 14.875 23.819 1.00 85.75 72 GLU A CA 1
ATOM 566 C C . GLU A 1 72 ? -7.851 13.767 23.996 1.00 85.75 72 GLU A C 1
ATOM 568 O O . GLU A 1 72 ? -7.506 12.580 23.902 1.00 85.75 72 GLU A O 1
ATOM 573 N N . ASP A 1 73 ? -9.121 14.169 24.128 1.00 89.62 73 ASP A N 1
ATOM 574 C CA . ASP A 1 73 ? -10.287 13.299 24.341 1.00 89.62 73 ASP A CA 1
ATOM 575 C C . ASP A 1 73 ? -10.933 12.769 23.047 1.00 89.62 73 ASP A C 1
ATOM 577 O O . ASP A 1 73 ? -11.835 11.930 23.094 1.00 89.62 73 ASP A O 1
ATOM 581 N N . SER A 1 74 ? -10.500 13.243 21.875 1.00 90.06 74 SER A N 1
ATOM 582 C CA . SER A 1 74 ? -11.062 12.793 20.595 1.00 90.06 74 SER A CA 1
ATOM 583 C C . SER A 1 74 ? -10.664 11.347 20.282 1.00 90.06 74 SER A C 1
ATOM 585 O O . SER A 1 74 ? -9.555 10.896 20.603 1.00 90.06 74 SER A O 1
ATOM 587 N N . GLN A 1 75 ? -11.562 10.599 19.629 1.00 91.06 75 GLN A N 1
ATOM 588 C CA . GLN A 1 75 ? -11.190 9.287 19.109 1.00 91.06 75 GLN A CA 1
ATOM 589 C C . GLN A 1 75 ? -10.117 9.449 18.024 1.00 91.06 75 GLN A C 1
ATOM 591 O O . GLN A 1 75 ? -10.285 10.275 17.128 1.00 91.06 75 GLN A O 1
ATOM 596 N N . PRO A 1 76 ? -9.025 8.665 18.074 1.00 93.38 76 PRO A N 1
ATOM 597 C CA . PRO A 1 76 ? -7.954 8.791 17.101 1.00 93.38 76 PRO A CA 1
ATOM 598 C C . PRO A 1 76 ? -8.433 8.399 15.702 1.00 93.38 76 PRO A C 1
ATOM 600 O O . PRO A 1 76 ? -9.005 7.323 15.512 1.00 93.38 76 PRO A O 1
ATOM 603 N N . ILE A 1 77 ? -8.131 9.241 14.721 1.00 94.75 77 ILE A N 1
ATOM 604 C CA . ILE A 1 77 ? -8.336 8.969 13.303 1.00 94.75 77 ILE A CA 1
ATOM 605 C C . ILE A 1 77 ? -7.180 8.099 12.801 1.00 94.75 77 ILE A C 1
ATOM 607 O O . ILE A 1 77 ? -6.003 8.353 13.057 1.00 94.75 77 ILE A O 1
ATOM 611 N N . THR A 1 78 ? -7.545 7.049 12.082 1.00 94.00 78 THR A N 1
ATOM 612 C CA . THR A 1 78 ? -6.689 6.031 11.478 1.00 94.00 78 THR A CA 1
ATOM 613 C C . THR A 1 78 ? -7.224 5.703 10.089 1.00 94.00 78 THR A C 1
ATOM 615 O O . THR A 1 78 ? -8.341 6.082 9.729 1.00 94.00 78 THR A O 1
ATOM 618 N N . ILE A 1 79 ? -6.486 4.895 9.330 1.00 92.56 79 ILE A N 1
ATOM 619 C CA . ILE A 1 79 ? -6.950 4.384 8.032 1.00 92.56 79 ILE A CA 1
ATOM 620 C C . ILE A 1 79 ? -8.295 3.621 8.111 1.00 92.56 79 ILE A C 1
ATOM 622 O O . ILE A 1 79 ? -9.008 3.499 7.116 1.00 92.56 79 ILE A O 1
ATOM 626 N N . TRP A 1 80 ? -8.679 3.124 9.291 1.00 93.19 80 TRP A N 1
ATOM 627 C CA . TRP A 1 80 ? -9.878 2.301 9.473 1.00 93.19 80 TRP A CA 1
ATOM 628 C C . TRP A 1 80 ? -11.143 3.076 9.831 1.00 93.19 80 TRP A C 1
ATOM 630 O O . TRP A 1 80 ? -12.227 2.512 9.730 1.00 93.19 80 TRP A O 1
ATOM 640 N N . ASN A 1 81 ? -11.030 4.328 10.266 1.00 92.12 81 ASN A N 1
ATOM 641 C CA . ASN A 1 81 ? -12.175 5.145 10.680 1.00 92.12 81 ASN A CA 1
ATOM 642 C C . ASN A 1 81 ? -12.184 6.547 10.058 1.00 92.12 81 ASN A C 1
ATOM 644 O O . ASN A 1 81 ? -13.153 7.267 10.266 1.00 92.12 81 ASN A O 1
ATOM 648 N N . ALA A 1 82 ? -11.168 6.914 9.271 1.00 87.88 82 ALA A N 1
ATOM 649 C CA . ALA A 1 82 ? -11.242 8.082 8.403 1.00 87.88 82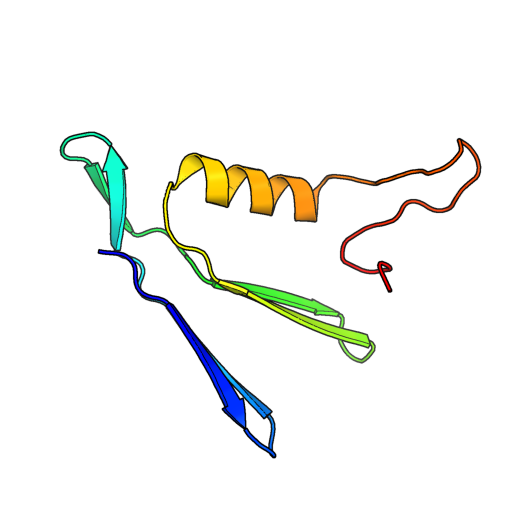 ALA A CA 1
ATOM 650 C C . ALA A 1 82 ? -12.446 7.956 7.445 1.00 87.88 82 ALA A C 1
ATOM 652 O O . ALA A 1 82 ? -12.687 6.872 6.888 1.00 87.88 82 ALA A O 1
ATOM 653 N N . THR A 1 83 ? -13.191 9.054 7.301 1.00 78.62 83 THR A N 1
ATOM 654 C CA . THR A 1 83 ? -14.393 9.220 6.465 1.00 78.62 83 THR A CA 1
ATOM 655 C C . THR A 1 83 ? -14.223 10.380 5.507 1.00 78.62 83 THR A C 1
ATOM 657 O O . THR A 1 83 ? -13.689 11.413 5.969 1.00 78.62 83 THR A O 1
#